Protein 4M4Z (pdb70)

Solvent-accessible surface area: 8217 Å² total; per-residue (Å²): 104,2,2,0,7,16,93,32,134,183,36,1,139,33,8,19,30,0,62,40,87,45,91,119,55,103,128,30,21,0,61,3,101,118,47,47,103,124,18,87,0,22,24,109,67,4,0,64,21,52,102,46,22,22,1,87,40,1,25,125,112,56,0,54,76,1,0,46,58,123,65,7,49,29,5,0,4,0,0,19,47,29,119,135,53,78,39,27,43,16,0,0,0,35,27,93,104,49,71,81,235,62,95,5,76,31,42,156,0,53,55,75,159,95,41,112,15,36,20,24,106,99,66,62,19,80,39,14,85,32,0,13,99,36,0,53,132,105,11,153,66,17,66,17,96,3,118,79,58,2,76,115

Structure (mmCIF, N/CA/C/O backbone):
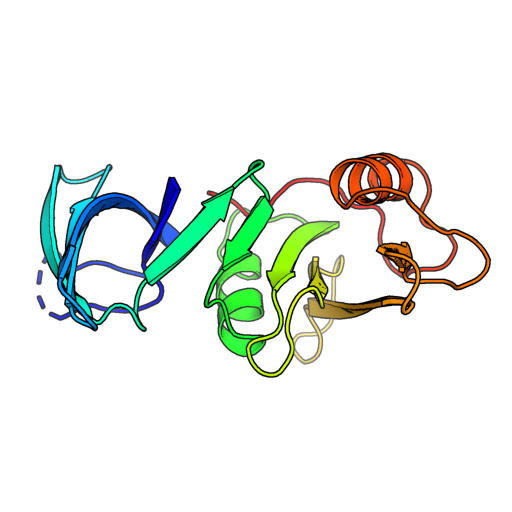data_4M4Z
#
_entry.id   4M4Z
#
_cell.length_a   38.460
_cell.length_b   42.430
_cell.length_c   46.100
_cell.angle_alpha   90.000
_cell.angle_beta   94.630
_cell.angle_gamma   90.000
#
_symmetry.space_group_name_H-M   'P 1 21 1'
#
loop_
_entity.id
_entity.type
_entity.pdbx_description
1 polymer 'Src-like-adapter 2'
2 water water
#
loop_
_atom_site.group_PDB
_atom_site.id
_atom_site.type_symbol
_atom_site.label_atom_id
_atom_site.label_alt_id
_atom_site.label_comp_id
_atom_site.label_asym_id
_atom_site.label_entity_id
_atom_site.label_seq_id
_atom_site.pdbx_PDB_ins_code
_atom_site.Cartn_x
_atom_site.Cartn_y
_atom_site.Cartn_z
_atom_site.occupancy
_atom_site.B_iso_or_equiv
_atom_site.auth_seq_id
_atom_site.auth_comp_id
_atom_site.auth_asym_id
_atom_site.auth_atom_id
_atom_site.pdbx_PDB_model_num
ATOM 1 N N . THR A 1 13 ? -8.923 0.302 -15.746 1.00 47.06 36 THR A N 1
ATOM 2 C CA . THR A 1 13 ? -9.899 -0.430 -16.546 1.00 44.30 36 THR A CA 1
ATOM 3 C C . THR A 1 13 ? -9.453 -1.880 -16.751 1.00 45.25 36 THR A C 1
ATOM 4 O O . THR A 1 13 ? -10.260 -2.747 -17.091 1.00 46.96 36 THR A O 1
ATOM 8 N N . ALA A 1 14 ? -8.166 -2.135 -16.529 1.00 44.96 37 ALA A N 1
ATOM 9 C CA . ALA A 1 14 ? -7.603 -3.468 -16.720 1.00 35.60 37 ALA A CA 1
ATOM 10 C C . ALA A 1 14 ? -6.347 -3.705 -15.879 1.00 33.19 37 ALA A C 1
ATOM 11 O O . ALA A 1 14 ? -5.681 -2.760 -15.453 1.00 38.40 37 ALA A O 1
ATOM 13 N N . VAL A 1 15 ? -6.028 -4.978 -15.651 1.00 37.32 38 VAL A N 1
ATOM 14 C CA . VAL A 1 15 ? -4.894 -5.360 -14.814 1.00 41.22 38 VAL A CA 1
ATOM 15 C C . VAL A 1 15 ? -4.130 -6.535 -15.426 1.00 38.34 38 VAL A C 1
ATOM 16 O O . VAL A 1 15 ? -4.737 -7.480 -15.929 1.00 36.54 38 VAL A O 1
ATOM 20 N N . ALA A 1 16 ? -2.802 -6.471 -15.392 1.00 34.51 39 ALA A N 1
ATOM 21 C CA . ALA A 1 16 ? -1.974 -7.593 -15.827 1.00 29.38 39 ALA A CA 1
ATOM 22 C C . ALA A 1 16 ? -2.032 -8.711 -14.789 1.00 25.36 39 ALA A C 1
ATOM 23 O O . ALA A 1 16 ? -2.094 -8.450 -13.589 1.00 29.46 39 ALA A O 1
ATOM 25 N N . LEU A 1 17 ? -2.003 -9.957 -15.250 1.00 34.31 40 LEU A N 1
ATOM 26 C CA . LEU A 1 17 ? -2.184 -11.097 -14.354 1.00 37.03 40 LEU A CA 1
ATOM 27 C C . LEU A 1 17 ? -0.901 -11.874 -14.066 1.00 37.58 40 LEU A C 1
ATOM 28 O O . LEU A 1 17 ? -0.828 -12.613 -13.085 1.00 30.53 40 LEU A O 1
ATOM 33 N N . GLY A 1 18 ? 0.109 -11.711 -14.911 1.00 40.68 41 GLY A N 1
ATOM 34 C CA . GLY A 1 18 ? 1.325 -12.485 -14.754 1.00 43.61 41 GLY A CA 1
ATOM 35 C C . GLY A 1 18 ? 2.565 -11.851 -15.340 1.00 49.66 41 GLY A C 1
ATOM 36 O O . GLY A 1 18 ? 2.519 -10.749 -15.884 1.00 63.03 41 GLY A O 1
ATOM 37 N N . SER A 1 19 ? 3.688 -12.549 -15.217 1.00 47.92 42 SER A N 1
ATOM 38 C CA . SER A 1 19 ? 4.930 -12.100 -15.833 1.00 57.25 42 SER A CA 1
ATOM 39 C C . SER A 1 19 ? 4.794 -12.132 -17.355 1.00 61.07 42 SER A C 1
ATOM 40 O O . SER A 1 19 ? 4.351 -13.132 -17.922 1.00 58.56 42 SER A O 1
ATOM 43 N N . PHE A 1 20 ? 5.153 -11.032 -18.013 1.00 68.41 43 PHE A N 1
ATOM 44 C CA . PHE A 1 20 ? 5.155 -10.989 -19.473 1.00 75.38 43 PHE A CA 1
ATOM 45 C C . PHE A 1 20 ? 6.150 -9.983 -20.046 1.00 76.84 43 PHE A C 1
ATOM 46 O O . PHE A 1 20 ? 6.136 -8.812 -19.674 1.00 69.75 43 PHE A O 1
ATOM 54 N N . PRO A 1 21 ? 6.998 -10.440 -20.980 1.00 82.83 44 PRO A N 1
ATOM 55 C CA . PRO A 1 21 ? 7.012 -11.841 -21.408 1.00 82.63 44 PRO A CA 1
ATOM 56 C C . PRO A 1 21 ? 8.091 -12.638 -20.682 1.00 79.05 44 PRO A C 1
ATOM 57 O O . PRO A 1 21 ? 8.062 -13.867 -20.734 1.00 77.76 44 PRO A O 1
ATOM 61 N N . LEU A 1 28 ? 11.655 -4.753 -16.479 1.00 49.36 51 LEU A N 1
ATOM 62 C CA . LEU A 1 28 ? 11.419 -4.523 -17.899 1.00 59.21 51 LEU A CA 1
ATOM 63 C C . LEU A 1 28 ? 10.099 -5.137 -18.369 1.00 67.59 51 LEU A C 1
ATOM 64 O O . LEU A 1 28 ? 9.640 -4.867 -19.480 1.00 79.34 51 LEU A O 1
ATOM 69 N N . SER A 1 29 ? 9.480 -5.944 -17.515 1.00 52.38 52 SER A N 1
ATOM 70 C CA . SER A 1 29 ? 8.293 -6.693 -17.905 1.00 55.99 52 SER A CA 1
ATOM 71 C C . SER A 1 29 ? 7.089 -6.428 -17.005 1.00 53.18 52 SER A C 1
ATOM 72 O O . SER A 1 29 ? 7.228 -5.931 -15.886 1.00 54.86 52 SER A O 1
ATOM 75 N N . LEU A 1 30 ? 5.906 -6.760 -17.512 1.00 48.22 53 LEU A N 1
ATOM 76 C CA . LEU A 1 30 ? 4.679 -6.650 -16.739 1.00 44.70 53 LEU A CA 1
ATOM 77 C C . LEU A 1 30 ? 4.684 -7.643 -15.590 1.00 43.70 53 LEU A C 1
ATOM 78 O O . LEU A 1 30 ? 5.400 -8.644 -15.621 1.00 48.14 53 LEU A O 1
ATOM 83 N N . ARG A 1 31 ? 3.876 -7.363 -14.578 1.00 36.98 54 ARG A N 1
ATOM 84 C CA . ARG A 1 31 ? 3.722 -8.281 -13.461 1.00 39.58 54 ARG A CA 1
ATOM 85 C C . ARG A 1 31 ? 2.302 -8.197 -12.916 1.00 29.19 54 ARG A C 1
ATOM 86 O O . ARG A 1 31 ? 1.547 -7.292 -13.269 1.00 34.34 54 ARG A O 1
ATOM 94 N N . LEU A 1 32 ? 1.948 -9.150 -12.062 1.00 23.62 55 LEU A N 1
ATOM 95 C CA . LEU A 1 32 ? 0.608 -9.231 -11.497 1.00 24.80 55 LEU A CA 1
ATOM 96 C C . LEU A 1 32 ? 0.222 -7.961 -10.749 1.00 23.44 55 LEU A C 1
ATOM 97 O O . LEU A 1 32 ? 1.002 -7.442 -9.947 1.00 28.32 55 LEU A O 1
ATOM 102 N N . GLY A 1 33 ? -0.981 -7.462 -11.016 1.00 20.93 56 GLY A N 1
ATOM 103 C CA . GLY A 1 33 ? -1.485 -6.292 -10.319 1.00 18.94 56 GLY A CA 1
ATOM 104 C C . GLY A 1 33 ? -1.221 -4.978 -11.030 1.00 30.81 56 GLY A C 1
ATOM 105 O O . GLY A 1 33 ? -1.765 -3.941 -10.652 1.00 35.46 56 GLY A O 1
ATOM 106 N N . GLU A 1 34 ? -0.390 -5.017 -12.065 1.00 31.82 57 GLU A N 1
ATOM 107 C CA . GLU A 1 34 ? -0.030 -3.807 -12.792 1.00 31.05 57 GLU A CA 1
ATOM 108 C C . GLU A 1 34 ? -1.215 -3.267 -13.588 1.00 40.76 57 GLU A C 1
ATOM 109 O O . GLU A 1 34 ? -1.728 -3.939 -14.482 1.00 33.50 57 GLU A O 1
ATOM 115 N N . PRO A 1 35 ? -1.654 -2.043 -13.256 1.00 47.28 58 PRO A N 1
ATOM 116 C CA . PRO A 1 35 ? -2.811 -1.406 -13.896 1.00 45.89 58 PRO A CA 1
ATOM 117 C C . PRO A 1 35 ? -2.556 -1.125 -15.372 1.00 39.35 58 PRO A C 1
ATOM 118 O O . PRO A 1 35 ? -1.469 -0.676 -15.741 1.00 37.42 58 PRO A O 1
ATOM 122 N N . LEU A 1 36 ? -3.557 -1.386 -16.206 1.00 46.32 59 LEU A N 1
ATOM 123 C CA . LEU A 1 36 ? -3.392 -1.259 -17.647 1.00 46.16 59 LEU A CA 1
ATOM 124 C C . LEU A 1 36 ? -4.435 -0.367 -18.300 1.00 49.48 59 LEU A C 1
ATOM 125 O O . LEU A 1 36 ? -5.522 -0.151 -17.764 1.00 50.97 59 LEU A O 1
ATOM 130 N N . THR A 1 37 ? -4.078 0.147 -19.471 1.00 45.00 60 THR A N 1
ATOM 131 C CA . THR A 1 37 ? -5.030 0.784 -20.361 1.00 55.82 60 THR A CA 1
ATOM 132 C C . THR A 1 37 ? -5.086 -0.058 -21.625 1.00 63.70 60 THR A C 1
ATOM 133 O O . THR A 1 37 ? -4.051 -0.364 -22.215 1.00 72.34 60 THR A O 1
ATOM 137 N N . ILE A 1 38 ? -6.287 -0.441 -22.038 1.00 59.49 61 ILE A N 1
ATOM 138 C CA . ILE A 1 38 ? -6.435 -1.257 -23.235 1.00 59.97 61 ILE A CA 1
ATOM 139 C C . ILE A 1 38 ? -6.460 -0.396 -24.495 1.00 59.16 61 ILE A C 1
ATOM 140 O O . ILE A 1 38 ? -7.267 0.524 -24.612 1.00 57.39 61 ILE A O 1
ATOM 145 N N . VAL A 1 39 ? -5.572 -0.703 -25.435 1.00 66.39 62 VAL A N 1
ATOM 146 C CA . VAL A 1 39 ? -5.482 0.052 -26.681 1.00 69.74 62 VAL A CA 1
ATOM 147 C C . VAL A 1 39 ? -6.232 -0.632 -27.825 1.00 70.05 62 VAL A C 1
ATOM 148 O O . VAL A 1 39 ? -6.977 0.014 -28.562 1.00 67.95 62 VAL A O 1
ATOM 152 N N . SER A 1 40 ? -6.037 -1.939 -27.971 1.00 70.22 63 SER A N 1
ATOM 153 C CA . SER A 1 40 ? -6.763 -2.698 -28.982 1.00 64.57 63 SER A CA 1
ATOM 154 C C . SER A 1 40 ? -7.078 -4.108 -28.497 1.00 63.72 63 SER A C 1
ATOM 155 O O . SER A 1 40 ? -6.286 -4.722 -27.784 1.00 65.40 63 SER A O 1
ATOM 158 N N . GLU A 1 41 ? -8.243 -4.612 -28.890 1.00 62.33 64 GLU A N 1
ATOM 159 C CA . GLU A 1 41 ? -8.621 -5.991 -28.608 1.00 62.90 64 GLU A CA 1
ATOM 160 C C . GLU A 1 41 ? -8.781 -6.766 -29.907 1.00 77.27 64 GLU A C 1
ATOM 161 O O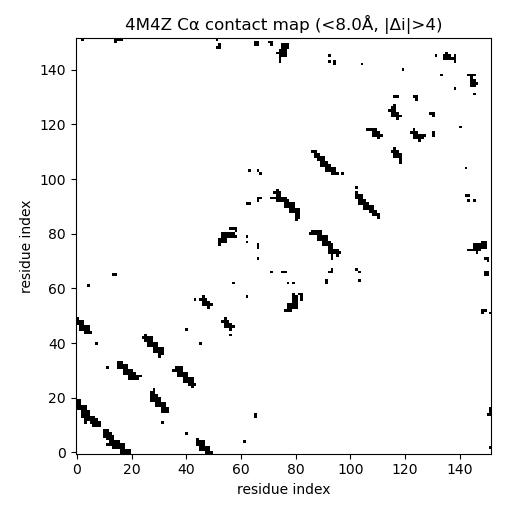 . GLU A 1 41 ? -9.899 -6.967 -30.381 1.00 80.34 64 GLU A O 1
ATOM 167 N N . ASP A 1 42 ? -7.668 -7.201 -30.486 1.00 81.38 65 ASP A N 1
ATOM 168 C CA . ASP A 1 42 ? -7.726 -7.953 -31.732 1.00 84.49 65 ASP A CA 1
ATOM 169 C C . ASP A 1 42 ? -7.700 -9.455 -31.464 1.00 78.83 65 ASP A C 1
ATOM 170 O O . ASP A 1 42 ? -6.653 -10.095 -31.555 1.00 76.33 65 ASP A O 1
ATOM 175 N N . GLY A 1 43 ? -8.861 -10.010 -31.132 1.00 66.35 66 GLY A N 1
ATOM 176 C CA . GLY A 1 43 ? -8.975 -11.431 -30.865 1.00 64.94 66 GLY A CA 1
ATOM 177 C C . GLY A 1 43 ? -8.429 -11.806 -29.503 1.00 67.62 66 GLY A C 1
ATOM 178 O O . GLY A 1 43 ? -8.709 -11.138 -28.507 1.00 72.37 66 GLY A O 1
ATOM 179 N N . ASP A 1 44 ? -7.645 -12.878 -29.457 1.00 66.17 67 ASP A N 1
ATOM 180 C CA . ASP A 1 44 ? -7.070 -13.346 -28.201 1.00 65.40 67 ASP A CA 1
ATOM 181 C C . ASP A 1 44 ? -5.706 -12.720 -27.921 1.00 56.83 67 ASP A C 1
ATOM 182 O O . ASP A 1 44 ? -4.962 -13.189 -27.061 1.00 58.69 67 ASP A O 1
ATOM 187 N N . TRP A 1 45 ? -5.385 -11.661 -28.657 1.00 55.04 68 TRP A N 1
ATOM 188 C CA . TRP A 1 45 ? -4.205 -10.854 -28.376 1.00 52.13 68 TRP A CA 1
ATOM 189 C C . TRP A 1 45 ? -4.618 -9.394 -28.247 1.00 48.15 68 TRP A C 1
ATOM 190 O O . TRP A 1 45 ? -5.217 -8.826 -29.160 1.00 58.28 68 TRP A O 1
ATOM 201 N N . TRP A 1 46 ? -4.304 -8.795 -27.105 1.00 43.23 69 TRP A N 1
ATOM 202 C CA . TRP A 1 46 ? -4.659 -7.407 -26.849 1.00 37.60 69 TRP A CA 1
ATOM 203 C C . TRP A 1 46 ? -3.423 -6.526 -26.878 1.00 45.80 69 TRP A C 1
ATOM 204 O O . TRP A 1 46 ? -2.309 -6.994 -26.650 1.00 49.32 69 TRP A O 1
ATOM 215 N N . THR A 1 47 ? -3.629 -5.244 -27.157 1.00 45.50 70 THR A N 1
ATOM 216 C CA . THR A 1 47 ? -2.558 -4.263 -27.083 1.00 48.55 70 THR A CA 1
ATOM 217 C C . THR A 1 47 ? -2.822 -3.338 -25.904 1.00 52.75 70 THR A C 1
ATOM 218 O O . THR A 1 47 ? -3.860 -2.683 -25.841 1.00 55.64 70 THR A O 1
ATOM 222 N N . VAL A 1 48 ? -1.886 -3.294 -24.963 1.00 51.22 71 VAL A N 1
ATOM 223 C CA . VAL A 1 48 ? -2.097 -2.546 -23.730 1.00 54.59 71 VAL A CA 1
ATOM 224 C C . VAL A 1 48 ? -0.951 -1.599 -23.400 1.00 55.91 71 VAL A C 1
ATOM 225 O O . VAL A 1 48 ? 0.163 -1.744 -23.903 1.00 55.36 71 VAL A O 1
ATOM 229 N N . LEU A 1 49 ? -1.243 -0.626 -22.545 1.00 50.54 72 LEU A N 1
ATOM 230 C CA . LEU A 1 49 ? -0.226 0.272 -22.025 1.00 50.50 72 LEU A CA 1
ATOM 231 C C . LEU A 1 49 ? -0.193 0.187 -20.509 1.00 50.28 72 LEU A C 1
ATOM 232 O O . LEU A 1 49 ? -1.235 0.205 -19.854 1.00 50.01 72 LEU A O 1
ATOM 237 N N . SER A 1 50 ? 1.010 0.079 -19.957 1.00 51.12 73 SER A N 1
ATOM 238 C CA . SER A 1 50 ? 1.190 0.120 -18.515 1.00 52.74 73 SER A CA 1
ATOM 239 C C . SER A 1 50 ? 1.059 1.558 -18.035 1.00 67.94 73 SER A C 1
ATOM 240 O O . SER A 1 50 ? 1.583 2.479 -18.660 1.00 69.77 73 SER A O 1
ATOM 243 N N . GLU A 1 51 ? 0.361 1.750 -16.923 1.00 64.35 74 GLU A N 1
ATOM 244 C CA . GLU A 1 51 ? 0.120 3.092 -16.416 1.00 59.09 74 GLU A CA 1
ATOM 245 C C . GLU A 1 51 ? 1.166 3.509 -15.390 1.00 58.17 74 GLU A C 1
ATOM 246 O O . GLU A 1 51 ? 1.010 4.522 -14.711 1.00 68.59 74 GLU A O 1
ATOM 252 N N . VAL A 1 52 ? 2.234 2.726 -15.284 1.00 58.76 75 VAL A N 1
ATOM 253 C CA . VAL A 1 52 ? 3.351 3.088 -14.420 1.00 65.86 75 VAL A CA 1
ATOM 254 C C . VAL A 1 52 ? 4.620 3.331 -15.238 1.00 70.22 75 VAL A C 1
ATOM 255 O O . VAL A 1 52 ? 5.434 4.191 -14.897 1.00 76.16 75 VAL A O 1
ATOM 259 N N . SER A 1 53 ? 4.774 2.590 -16.331 1.00 67.05 76 SER A N 1
ATOM 260 C CA . SER A 1 53 ? 5.976 2.688 -17.149 1.00 68.34 76 SER A CA 1
ATOM 261 C C . SER A 1 53 ? 5.682 3.330 -18.496 1.00 74.27 76 SER A C 1
ATOM 262 O O . SER A 1 53 ? 6.581 3.852 -19.153 1.00 83.09 76 SER A O 1
ATOM 265 N N . GLY A 1 54 ? 4.421 3.281 -18.909 1.00 73.11 77 GLY A N 1
ATOM 266 C CA . GLY A 1 54 ? 4.025 3.829 -20.191 1.00 74.09 77 GLY A CA 1
ATOM 267 C C . GLY A 1 54 ? 4.365 2.915 -21.352 1.00 75.81 77 GLY A C 1
ATOM 268 O O . GLY A 1 54 ? 3.898 3.129 -22.471 1.00 72.94 77 GLY A O 1
ATOM 269 N N . ARG A 1 55 ? 5.178 1.895 -21.086 1.00 73.03 78 ARG A N 1
ATOM 270 C CA . ARG A 1 55 ? 5.585 0.949 -22.120 1.00 68.89 78 ARG A CA 1
ATOM 271 C C . ARG A 1 55 ? 4.390 0.244 -22.748 1.00 64.68 78 ARG A C 1
ATOM 272 O O . ARG A 1 55 ? 3.362 0.037 -22.104 1.00 62.50 78 ARG A O 1
ATOM 280 N N . GLU A 1 56 ? 4.540 -0.118 -24.016 1.00 66.18 79 GLU A N 1
ATOM 281 C CA . GLU A 1 56 ? 3.473 -0.751 -24.775 1.00 66.69 79 GLU A CA 1
ATOM 282 C C . GLU A 1 56 ? 3.682 -2.261 -24.819 1.00 59.84 79 GLU A C 1
ATOM 283 O O . GLU A 1 56 ? 4.805 -2.735 -24.998 1.00 57.95 79 GLU A O 1
ATOM 289 N N . TYR A 1 57 ? 2.601 -3.015 -24.646 1.00 48.24 80 TYR A N 1
ATOM 290 C CA . TYR A 1 57 ? 2.686 -4.470 -24.636 1.00 44.68 80 TYR A CA 1
ATOM 291 C C . TYR A 1 57 ? 1.658 -5.129 -25.549 1.00 52.31 80 TYR A C 1
ATOM 292 O O . TYR A 1 57 ? 0.495 -4.725 -25.592 1.00 51.14 80 TYR A O 1
ATOM 301 N N . ASN A 1 58 ? 2.101 -6.149 -26.278 1.00 46.89 81 ASN A N 1
ATOM 302 C CA . ASN A 1 58 ? 1.197 -6.995 -27.043 1.00 48.06 81 ASN A CA 1
ATOM 303 C C . ASN A 1 58 ? 1.066 -8.333 -26.332 1.00 52.80 81 ASN A C 1
ATOM 304 O O . ASN A 1 58 ? 1.966 -9.168 -26.383 1.00 59.70 81 ASN A O 1
ATOM 309 N N . ILE A 1 59 ? -0.070 -8.526 -25.676 1.00 41.51 82 ILE A N 1
ATOM 310 C CA . ILE A 1 59 ? -0.215 -9.569 -24.675 1.00 35.96 82 ILE A CA 1
ATOM 311 C C . ILE A 1 59 ? -1.432 -10.442 -24.984 1.00 42.43 82 ILE A C 1
ATOM 312 O O . ILE A 1 59 ? -2.407 -9.962 -25.565 1.00 50.26 82 ILE A O 1
ATOM 317 N N . PRO A 1 60 ? -1.370 -11.739 -24.636 1.00 40.23 83 PRO A N 1
ATOM 318 C CA . PRO A 1 60 ? -2.572 -12.566 -24.771 1.00 40.52 83 PRO A CA 1
ATOM 319 C C . PRO A 1 60 ? -3.667 -12.044 -23.855 1.00 46.04 83 PRO A C 1
ATOM 320 O O . PRO A 1 60 ? -3.366 -11.583 -22.753 1.00 40.57 83 PRO A O 1
ATOM 324 N N . SER A 1 61 ? -4.915 -12.111 -24.309 1.00 47.30 84 SER A N 1
ATOM 325 C CA . SER A 1 61 ? -6.046 -11.618 -23.531 1.00 47.65 84 SER A CA 1
ATOM 326 C C . SER A 1 61 ? -6.168 -12.368 -22.211 1.00 44.37 84 SER A C 1
ATOM 327 O O . SER A 1 61 ? -6.635 -11.819 -21.214 1.00 47.08 84 SER A O 1
ATOM 330 N N . VAL A 1 62 ? -5.735 -13.624 -22.211 1.00 35.77 85 VAL A N 1
ATOM 331 C CA . VAL A 1 62 ? -5.815 -14.461 -21.021 1.00 40.84 85 VAL A CA 1
ATOM 332 C C . VAL A 1 62 ? -4.882 -13.989 -19.906 1.00 41.17 85 VAL A C 1
ATOM 333 O O . VAL A 1 62 ? -5.011 -14.419 -18.762 1.00 42.94 85 VAL A O 1
ATOM 337 N N . HIS A 1 63 ? -3.948 -13.101 -20.235 1.00 29.23 86 HIS A N 1
ATOM 338 C CA . HIS A 1 63 ? -3.034 -12.565 -19.230 1.00 30.02 86 HIS A CA 1
ATOM 339 C C . HIS A 1 63 ? -3.494 -11.215 -18.677 1.00 38.82 86 HIS A C 1
ATOM 340 O O . HIS A 1 63 ? -2.769 -10.569 -17.922 1.00 37.96 86 HIS A O 1
ATOM 347 N N . VAL A 1 64 ? -4.699 -10.797 -19.053 1.00 36.61 87 VAL A N 1
ATOM 348 C CA . VAL A 1 64 ? -5.238 -9.506 -18.630 1.00 31.78 87 VAL A CA 1
ATOM 349 C C . VAL A 1 64 ? -6.645 -9.656 -18.051 1.00 40.07 87 VAL A C 1
ATOM 350 O O . VAL A 1 64 ? -7.452 -10.436 -18.558 1.00 38.57 87 VAL A O 1
ATOM 354 N N . ALA A 1 65 ? -6.932 -8.915 -16.985 1.00 29.41 88 ALA A N 1
ATOM 355 C CA . ALA A 1 65 ? -8.273 -8.893 -16.412 1.00 35.30 88 ALA A CA 1
ATOM 356 C C . ALA A 1 65 ? -8.883 -7.497 -16.491 1.00 30.86 88 ALA A C 1
ATOM 357 O O . ALA A 1 65 ? -8.255 -6.516 -16.097 1.00 38.30 88 ALA A O 1
ATOM 359 N N . LYS A 1 66 ? -10.104 -7.415 -17.010 1.00 33.43 89 LYS A N 1
ATOM 360 C CA . LYS A 1 66 ? -10.830 -6.149 -17.067 1.00 33.54 89 LYS A CA 1
ATOM 361 C C . LYS A 1 66 ? -11.449 -5.817 -15.714 1.00 43.01 89 LYS A C 1
ATOM 362 O O . LYS A 1 66 ? -11.939 -6.701 -15.015 1.00 45.75 89 LYS A O 1
ATOM 368 N N . VAL A 1 67 ? -11.423 -4.539 -15.349 1.00 40.28 90 VAL A N 1
ATOM 369 C CA . VAL A 1 67 ? -11.953 -4.104 -14.062 1.00 37.96 90 VAL A CA 1
ATOM 370 C C . VAL A 1 67 ? -12.974 -2.983 -14.221 1.00 44.28 90 VAL A C 1
ATOM 371 O O . VAL A 1 67 ? -12.756 -2.037 -14.977 1.00 40.73 90 VAL A O 1
ATOM 375 N N . SER A 1 68 ? -14.087 -3.095 -13.500 1.00 34.70 91 SER A N 1
ATOM 376 C CA . SER A 1 68 ? -15.087 -2.034 -13.451 1.00 41.30 91 SER A CA 1
ATOM 377 C C . SER A 1 68 ? -15.571 -1.849 -12.016 1.00 34.22 91 SER A C 1
ATOM 378 O O . SER A 1 68 ? -15.402 -2.737 -11.186 1.00 33.96 91 SER A O 1
ATOM 381 N N . HIS A 1 69 ? -16.147 -0.683 -11.728 1.00 37.47 92 HIS A N 1
ATOM 382 C CA . HIS A 1 69 ? -16.656 -0.353 -10.391 1.00 41.56 92 HIS A CA 1
ATOM 383 C C . HIS A 1 69 ? -15.590 -0.390 -9.294 1.00 45.56 92 HIS A C 1
ATOM 384 O O . HIS A 1 69 ? -15.912 -0.338 -8.108 1.00 46.57 92 HIS A O 1
ATOM 391 N N . GLY A 1 70 ? -14.325 -0.481 -9.694 1.00 41.50 93 GLY A N 1
ATOM 392 C CA . GLY A 1 70 ? -13.225 -0.521 -8.748 1.00 36.71 93 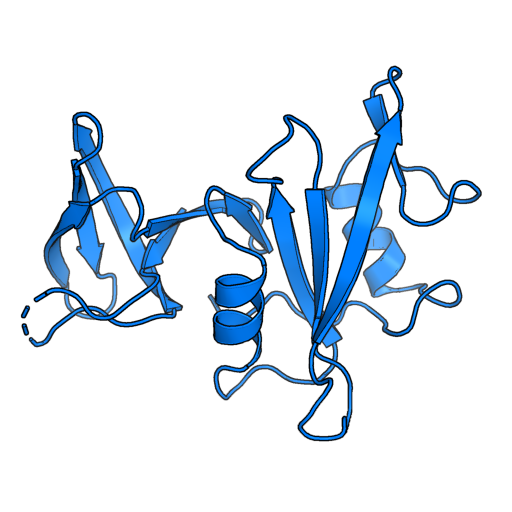GLY A CA 1
ATOM 393 C C . GLY A 1 70 ? -12.968 -1.887 -8.132 1.00 34.96 93 GLY A C 1
ATOM 394 O O . GLY A 1 70 ? -11.929 -2.100 -7.506 1.00 33.74 93 GLY A O 1
ATOM 395 N N . TRP A 1 71 ? -13.899 -2.820 -8.307 1.00 31.43 94 TRP A N 1
ATOM 396 C CA . TRP A 1 71 ? -13.763 -4.129 -7.668 1.00 28.83 94 TRP A CA 1
ATOM 397 C C . TRP A 1 71 ? -14.352 -5.292 -8.464 1.00 32.66 94 TRP A C 1
ATOM 398 O O . TRP A 1 71 ? -14.292 -6.439 -8.020 1.00 29.48 94 TRP A O 1
ATOM 409 N N . LEU A 1 72 ? -14.912 -5.001 -9.635 1.00 37.32 95 LEU A N 1
ATOM 410 C CA . LEU A 1 72 ? -15.519 -6.036 -10.472 1.00 37.17 95 LEU A CA 1
ATOM 411 C C . LEU A 1 72 ? -14.575 -6.480 -11.589 1.00 34.82 95 LEU A C 1
ATOM 412 O O . LEU A 1 72 ? -14.238 -5.696 -12.473 1.00 39.68 95 LEU A O 1
ATOM 417 N N . TYR A 1 73 ? -14.161 -7.744 -11.543 1.00 30.29 96 TYR A N 1
ATOM 418 C CA . TYR A 1 73 ? -13.148 -8.265 -12.460 1.00 27.58 96 TYR A CA 1
ATOM 419 C C . TYR A 1 73 ? -13.709 -9.255 -13.477 1.00 32.58 96 TYR A C 1
ATOM 420 O O . TYR A 1 73 ? -14.551 -10.092 -13.145 1.00 30.90 96 TYR A O 1
ATOM 429 N N . GLU A 1 74 ? -13.224 -9.159 -14.712 1.00 28.90 97 GLU A N 1
ATOM 430 C CA . GLU A 1 74 ? -13.539 -10.133 -15.753 1.00 36.31 97 GLU A CA 1
ATOM 431 C C . GLU A 1 74 ? -12.289 -10.921 -16.135 1.00 41.01 97 GLU A C 1
ATOM 432 O O . GLU A 1 74 ? -11.199 -10.359 -16.218 1.00 43.30 97 GLU A O 1
ATOM 438 N N . GLY A 1 75 ? -12.452 -12.219 -16.375 1.00 34.39 98 GLY A N 1
ATOM 439 C CA . GLY A 1 75 ? -11.348 -13.061 -16.800 1.00 33.37 98 GLY A CA 1
ATOM 440 C C . GLY A 1 75 ? -10.334 -13.292 -15.698 1.00 39.89 98 GLY A C 1
ATOM 441 O O . GLY A 1 75 ? -9.149 -13.495 -15.960 1.00 39.17 98 GLY A O 1
ATOM 442 N N . LEU A 1 76 ? -10.804 -13.257 -14.458 1.00 30.19 99 LEU A N 1
ATOM 443 C CA . LEU A 1 76 ? -9.939 -13.446 -13.303 1.00 28.90 99 LEU A CA 1
ATOM 444 C C . LEU A 1 76 ? -10.281 -14.750 -12.595 1.00 32.99 99 LEU A C 1
ATOM 445 O O . LEU A 1 76 ? -11.363 -14.891 -12.024 1.00 29.28 99 LEU A O 1
ATOM 450 N N . SER A 1 77 ? -9.357 -15.703 -12.628 1.00 28.92 100 SER A N 1
ATOM 451 C CA . SER A 1 77 ? -9.598 -17.007 -12.022 1.00 26.81 100 SER A CA 1
ATOM 452 C C . SER A 1 77 ? -9.630 -16.922 -10.504 1.00 25.04 100 SER A C 1
ATOM 453 O O . SER A 1 77 ? -9.235 -15.913 -9.916 1.00 24.88 100 SER A O 1
ATOM 456 N N . ARG A 1 78 ? -10.109 -17.991 -9.879 1.00 27.91 101 ARG A N 1
ATOM 457 C CA . ARG A 1 78 ? -10.117 -18.116 -8.428 1.00 23.78 101 ARG A CA 1
ATOM 458 C C . ARG A 1 78 ? -8.694 -18.000 -7.889 1.00 27.87 101 ARG A C 1
ATOM 459 O O . ARG A 1 78 ? -8.440 -17.323 -6.890 1.00 26.08 101 ARG A O 1
ATOM 467 N N . GLU A 1 79 ? -7.768 -18.659 -8.575 1.00 22.36 102 GLU A N 1
ATOM 468 C CA . GLU A 1 79 ? -6.371 -18.695 -8.168 1.00 22.11 102 GLU A CA 1
ATOM 469 C C . GLU A 1 79 ? -5.692 -17.332 -8.314 1.00 24.79 102 GLU A C 1
ATOM 470 O O . GLU A 1 79 ? -4.940 -16.910 -7.437 1.00 29.65 102 GLU A O 1
ATOM 476 N N . LYS A 1 80 ? -5.957 -16.649 -9.424 1.00 24.80 103 LYS A N 1
ATOM 477 C CA . LYS A 1 80 ? -5.359 -15.338 -9.666 1.00 28.53 103 LYS A CA 1
ATOM 478 C C . LYS A 1 80 ? -5.946 -14.284 -8.735 1.00 30.32 103 LYS A C 1
ATOM 479 O O . LYS A 1 80 ? -5.286 -13.296 -8.401 1.00 24.06 103 LYS A O 1
ATOM 485 N N . ALA A 1 81 ? -7.191 -14.501 -8.321 1.00 24.33 104 ALA A N 1
ATOM 486 C CA . ALA A 1 81 ? -7.846 -13.613 -7.372 1.00 16.55 104 ALA A CA 1
ATOM 487 C C . ALA A 1 81 ? -7.137 -13.695 -6.023 1.00 19.85 104 ALA A C 1
ATOM 488 O O . ALA A 1 81 ? -6.904 -12.680 -5.371 1.00 24.11 104 ALA A O 1
ATOM 490 N N . GLU A 1 82 ? -6.789 -14.911 -5.613 1.00 25.04 105 GLU A N 1
ATOM 491 C CA . GLU A 1 82 ? -6.037 -15.102 -4.382 1.00 16.30 105 GLU A CA 1
ATOM 492 C C . GLU A 1 82 ? -4.681 -14.419 -4.495 1.00 23.89 105 GLU A C 1
ATOM 493 O O . GLU A 1 82 ? -4.252 -13.729 -3.574 1.00 25.16 105 GLU A O 1
ATOM 499 N N . GLU A 1 83 ? -4.020 -14.600 -5.636 1.00 22.39 106 GLU A N 1
ATOM 500 C CA . GLU A 1 83 ? -2.730 -13.959 -5.881 1.00 30.34 106 GLU A CA 1
ATOM 501 C C . GLU A 1 83 ? -2.801 -12.434 -5.776 1.00 21.67 106 GLU A C 1
ATOM 502 O O . GLU A 1 83 ? -1.923 -11.810 -5.179 1.00 27.85 106 GLU A O 1
ATOM 508 N N . LEU A 1 84 ? -3.845 -11.845 -6.357 1.00 22.09 107 LEU A N 1
ATOM 509 C CA . LEU A 1 84 ? -4.045 -10.398 -6.318 1.00 23.57 107 LEU A CA 1
ATOM 510 C C . LEU A 1 84 ? -4.259 -9.914 -4.893 1.00 28.74 107 LEU A C 1
ATOM 511 O O . LEU A 1 84 ? -3.608 -8.975 -4.434 1.00 22.48 107 LEU A O 1
ATOM 516 N N . LEU A 1 85 ? -5.192 -10.563 -4.204 1.00 19.86 108 LEU A N 1
ATOM 517 C CA . LEU A 1 85 ? -5.558 -10.188 -2.845 1.00 22.84 108 LEU A CA 1
ATOM 518 C C . LEU A 1 85 ? -4.402 -10.376 -1.867 1.00 21.69 108 LEU A C 1
ATOM 519 O O . LEU A 1 85 ? -4.333 -9.700 -0.841 1.00 25.46 108 LEU A O 1
ATOM 524 N N . LEU A 1 86 ? -3.491 -11.289 -2.191 1.00 22.22 109 LEU A N 1
ATOM 525 C CA . LEU A 1 86 ? -2.390 -11.604 -1.288 1.00 20.22 109 LEU A CA 1
ATOM 526 C C . LEU A 1 86 ? -1.155 -10.742 -1.531 1.00 21.91 109 LEU A C 1
ATOM 527 O O . LEU A 1 86 ? -0.150 -10.876 -0.834 1.00 29.27 109 LEU A O 1
ATOM 532 N N . LEU A 1 87 ? -1.230 -9.857 -2.516 1.00 22.11 110 LEU A N 1
ATOM 533 C CA . LEU A 1 87 ? -0.167 -8.884 -2.715 1.00 28.75 110 LEU A CA 1
ATOM 534 C C . LEU A 1 87 ? -0.091 -7.978 -1.490 1.00 28.70 110 LEU A C 1
ATOM 535 O O . LEU A 1 87 ? -1.113 -7.699 -0.863 1.00 27.25 110 LEU A O 1
ATOM 540 N N . PRO A 1 88 ? 1.124 -7.532 -1.133 1.00 33.89 111 PRO A N 1
ATOM 541 C CA . PRO A 1 88 ? 1.317 -6.670 0.037 1.00 27.55 111 PRO A CA 1
ATOM 542 C C . PRO A 1 88 ? 0.500 -5.385 -0.076 1.00 34.11 111 PRO A C 1
ATOM 543 O O . PRO A 1 88 ? 0.320 -4.867 -1.173 1.00 33.92 111 PRO A O 1
ATOM 547 N N . GLY A 1 89 ? 0.002 -4.886 1.049 1.00 33.56 112 GLY A N 1
ATOM 548 C CA . GLY A 1 89 ? -0.773 -3.661 1.043 1.00 37.86 112 GLY A CA 1
ATOM 549 C C . GLY A 1 89 ? -2.266 -3.904 1.127 1.00 37.41 112 GLY A C 1
ATOM 550 O O . GLY A 1 89 ? -3.041 -2.972 1.330 1.00 43.55 112 GLY A O 1
ATOM 551 N N . ASN A 1 90 ? -2.677 -5.157 0.961 1.00 34.26 113 ASN A N 1
ATOM 552 C CA . ASN A 1 90 ? -4.080 -5.516 1.132 1.00 34.20 113 ASN A CA 1
ATOM 553 C C . ASN A 1 90 ? -4.351 -5.964 2.557 1.00 31.12 113 ASN A C 1
ATOM 554 O O . ASN A 1 90 ? -3.906 -7.032 2.963 1.00 29.64 113 ASN A O 1
ATOM 559 N N . PRO A 1 91 ? -5.085 -5.148 3.324 1.00 30.99 114 PRO A N 1
ATOM 560 C CA . PRO A 1 91 ? -5.427 -5.532 4.696 1.00 32.65 114 PRO A CA 1
ATOM 561 C C . PRO A 1 91 ? -6.483 -6.629 4.724 1.00 34.70 114 PRO A C 1
ATOM 562 O O . PRO A 1 91 ? -7.013 -7.004 3.677 1.00 30.84 114 PRO A O 1
ATOM 566 N N . GLY A 1 92 ? -6.778 -7.142 5.913 1.00 32.43 115 GLY A N 1
ATOM 567 C CA . GLY A 1 92 ? -7.884 -8.062 6.080 1.00 27.02 115 GLY A CA 1
ATOM 568 C C . GLY A 1 92 ? -9.174 -7.352 5.719 1.00 27.71 115 GLY A C 1
ATOM 569 O O . GLY A 1 92 ? -9.404 -6.217 6.133 1.00 34.78 115 GLY A O 1
ATOM 570 N N . GLY A 1 93 ? -10.012 -8.011 4.930 1.00 28.32 116 GLY A N 1
ATOM 571 C CA . GLY A 1 93 ? -11.247 -7.402 4.480 1.00 20.18 116 GLY A CA 1
ATOM 572 C C . GLY A 1 93 ? -11.146 -6.901 3.055 1.00 23.68 116 GLY A C 1
ATOM 573 O O . GLY A 1 93 ? -12.158 -6.568 2.439 1.00 21.92 116 GLY A O 1
ATOM 574 N N . ALA A 1 94 ? -9.923 -6.836 2.532 1.00 26.50 117 ALA A N 1
ATOM 575 C CA . ALA A 1 94 ? -9.721 -6.517 1.124 1.00 24.56 117 ALA A CA 1
ATOM 576 C C . ALA A 1 94 ? -10.500 -7.523 0.291 1.00 23.27 117 ALA A C 1
ATOM 577 O O . ALA A 1 94 ? -10.477 -8.719 0.577 1.00 18.07 117 ALA A O 1
ATOM 579 N N . PHE A 1 95 ? -11.195 -7.039 -0.731 1.00 18.87 118 PHE A N 1
ATOM 580 C CA . PHE A 1 95 ? -12.112 -7.889 -1.473 1.00 24.27 118 PHE A CA 1
ATOM 581 C C . PHE A 1 95 ? -12.156 -7.567 -2.958 1.00 25.07 118 PHE A C 1
ATOM 582 O O . PHE A 1 95 ? -11.721 -6.502 -3.396 1.00 29.89 118 PHE A O 1
ATOM 590 N N . LEU A 1 96 ? -12.705 -8.503 -3.722 1.00 21.43 119 LEU A N 1
ATOM 591 C CA . LEU A 1 96 ? -13.089 -8.245 -5.100 1.00 23.16 119 LEU A CA 1
ATOM 592 C C . LEU A 1 96 ? -14.273 -9.124 -5.456 1.00 22.73 119 LEU A C 1
ATOM 593 O O . LEU A 1 96 ? -14.588 -10.077 -4.744 1.00 24.14 119 LEU A O 1
ATOM 598 N N . ILE A 1 97 ? -14.924 -8.798 -6.564 1.00 18.93 120 ILE A N 1
ATOM 599 C CA . ILE A 1 97 ? -15.933 -9.670 -7.137 1.00 26.89 120 ILE A CA 1
ATOM 600 C C . ILE A 1 97 ? -15.499 -10.047 -8.546 1.00 26.28 120 ILE A C 1
ATOM 601 O O . ILE A 1 97 ? -15.074 -9.194 -9.321 1.00 25.76 120 ILE A O 1
ATOM 606 N N . ARG A 1 98 ? -15.588 -11.334 -8.861 1.00 21.25 121 ARG A N 1
ATOM 607 C CA . ARG A 1 98 ? -15.116 -11.846 -10.139 1.00 20.40 121 ARG A CA 1
ATOM 608 C C . ARG A 1 98 ? -16.192 -12.669 -10.826 1.00 31.21 121 ARG A C 1
ATOM 609 O O . ARG A 1 98 ? -16.847 -13.500 -10.196 1.00 26.30 121 ARG A O 1
ATOM 617 N N . GLU A 1 99 ? -16.381 -12.434 -12.119 1.00 32.51 122 GLU A N 1
ATOM 618 C CA . GLU A 1 99 ? -17.344 -13.215 -12.873 1.00 35.31 122 GLU A CA 1
ATOM 619 C C . GLU A 1 99 ? -16.823 -14.637 -13.020 1.00 42.05 122 GLU A C 1
ATOM 620 O O . GLU A 1 99 ? -15.617 -14.857 -13.149 1.00 34.13 122 GLU A O 1
ATOM 626 N N . SER A 1 100 ? -17.734 -15.602 -12.977 1.00 38.23 123 SER A N 1
ATOM 627 C CA . SER A 1 100 ? -17.365 -16.995 -13.168 1.00 45.54 123 SER A CA 1
ATOM 628 C C . SER A 1 100 ? -16.841 -17.202 -14.582 1.00 52.89 123 SER A C 1
ATOM 629 O O . SER A 1 100 ? -17.368 -16.633 -15.538 1.00 52.03 123 SER A O 1
ATOM 632 N N . GLN A 1 101 ? -15.796 -18.010 -14.709 1.00 50.70 124 GLN A N 1
ATOM 633 C CA . GLN A 1 101 ? -15.250 -18.336 -16.018 1.00 53.36 124 GLN A CA 1
ATOM 634 C C . GLN A 1 101 ? -16.032 -19.476 -16.662 1.00 58.21 124 GLN A C 1
ATOM 635 O O . GLN A 1 101 ? -15.847 -19.781 -17.840 1.00 67.46 124 GLN A O 1
ATOM 641 N N . THR A 1 102 ? -16.915 -20.096 -15.886 1.00 61.99 125 THR A N 1
ATOM 642 C CA . THR A 1 102 ? -17.734 -21.194 -16.389 1.00 69.51 125 THR A CA 1
ATOM 643 C C . THR A 1 102 ? -19.152 -20.730 -16.714 1.00 78.81 125 THR A C 1
ATOM 644 O O . THR A 1 102 ? -19.733 -21.141 -17.719 1.00 84.83 125 THR A O 1
ATOM 648 N N . ARG A 1 103 ? -19.703 -19.869 -15.863 1.00 80.47 126 ARG A N 1
ATOM 649 C CA . ARG A 1 103 ? -21.080 -19.412 -16.018 1.00 77.00 126 ARG A CA 1
ATOM 650 C C . ARG A 1 103 ? -21.174 -17.990 -16.572 1.00 78.23 126 ARG A C 1
ATOM 651 O O . ARG A 1 103 ? -20.162 -17.365 -16.887 1.00 80.06 126 ARG A O 1
ATOM 653 N N . ARG A 1 104 ? -22.400 -17.487 -16.684 1.00 76.65 127 ARG A N 1
ATOM 654 C CA . ARG A 1 104 ? -22.645 -16.170 -17.265 1.00 73.30 127 ARG A CA 1
ATOM 655 C C . ARG A 1 104 ? -22.693 -15.085 -16.195 1.00 63.22 127 ARG A C 1
ATOM 656 O O . ARG A 1 104 ? -21.671 -14.747 -15.598 1.00 60.33 127 ARG A O 1
ATOM 658 N N . GLY A 1 105 ? -23.885 -14.549 -15.946 1.00 64.36 128 GLY A N 1
ATOM 659 C CA . GLY A 1 105 ? -24.074 -13.528 -14.927 1.00 50.32 128 GLY A CA 1
ATOM 660 C C . GLY A 1 105 ? -23.941 -14.081 -13.521 1.00 36.13 128 GLY A C 1
ATOM 661 O O . GLY A 1 105 ? -24.723 -13.752 -12.628 1.00 35.00 128 GLY A O 1
ATOM 662 N N . SER A 1 106 ? -22.941 -14.934 -13.335 1.00 41.76 129 SER A N 1
ATOM 663 C CA . SER A 1 106 ? -22.667 -15.564 -12.056 1.00 45.64 129 SER A CA 1
ATOM 664 C C . SER A 1 106 ? -21.319 -15.078 -11.551 1.00 38.66 129 SER A C 1
ATOM 665 O O . SER A 1 106 ? -20.359 -14.980 -12.317 1.00 32.69 129 SER A O 1
ATOM 668 N N . TYR A 1 107 ? -21.246 -14.772 -10.261 1.00 30.92 130 TYR A N 1
ATOM 669 C CA . TYR A 1 107 ? -20.045 -14.170 -9.699 1.00 28.88 130 TYR A CA 1
ATOM 670 C C . TYR A 1 107 ? -19.605 -14.848 -8.408 1.00 28.40 130 TYR A C 1
ATOM 671 O O . TYR A 1 107 ? -20.339 -15.648 -7.823 1.00 31.38 130 TYR A O 1
ATOM 680 N N . SER A 1 108 ? -18.396 -14.516 -7.974 1.00 28.37 131 SER A N 1
ATOM 681 C CA . SER A 1 108 ? -17.893 -14.944 -6.678 1.00 26.95 131 SER A CA 1
ATOM 682 C C . SER A 1 108 ? -17.315 -13.755 -5.930 1.00 26.67 131 SER A C 1
ATOM 683 O O . SER A 1 108 ? -16.700 -12.871 -6.528 1.00 29.70 131 SER A O 1
ATOM 686 N N . LEU A 1 109 ? -17.530 -13.730 -4.621 1.00 18.86 132 LEU A N 1
ATOM 687 C CA . LEU A 1 109 ? -16.901 -12.736 -3.766 1.00 19.72 132 LEU A CA 1
ATOM 688 C C . LEU A 1 109 ? -15.659 -13.343 -3.129 1.00 24.04 132 LEU A C 1
ATOM 689 O O . LEU A 1 109 ? -15.726 -14.407 -2.516 1.00 21.28 132 LEU A O 1
ATOM 694 N N . SER A 1 110 ? -14.526 -12.669 -3.283 1.00 19.40 133 SER A N 1
ATOM 695 C CA . SER A 1 110 ? -13.283 -13.125 -2.681 1.00 17.21 133 SER A CA 1
ATOM 696 C C . SER A 1 110 ? -12.791 -12.069 -1.708 1.00 19.60 133 SER A C 1
ATOM 697 O O . SER A 1 110 ? -12.600 -10.913 -2.082 1.00 18.43 133 SER A O 1
ATOM 700 N N . VAL A 1 111 ? -12.593 -12.466 -0.458 1.00 18.80 134 VAL A N 1
ATOM 701 C CA . VAL A 1 111 ? -12.222 -11.519 0.585 1.00 20.36 134 VAL A CA 1
ATOM 702 C C . VAL A 1 111 ? -11.029 -12.040 1.391 1.00 24.45 134 VAL A C 1
ATOM 703 O O . VAL A 1 111 ? -10.969 -13.220 1.730 1.00 24.55 134 VAL A O 1
ATOM 707 N N . ARG A 1 112 ? -10.065 -11.167 1.671 1.00 24.05 135 ARG A N 1
ATOM 708 C CA . ARG A 1 112 ? -8.907 -11.573 2.457 1.00 25.43 135 ARG A CA 1
ATOM 709 C C . ARG A 1 112 ? -9.284 -11.738 3.920 1.00 25.43 135 ARG A C 1
ATOM 710 O O . ARG A 1 112 ? -9.933 -10.873 4.507 1.00 29.70 135 ARG A O 1
ATOM 718 N N . LEU A 1 113 ? -8.869 -12.857 4.501 1.00 25.91 136 LEU A N 1
ATOM 719 C CA . LEU A 1 113 ? -9.158 -13.154 5.895 1.00 30.72 136 LEU A CA 1
ATOM 720 C C . LEU A 1 113 ? -8.197 -12.427 6.829 1.00 33.64 136 LEU A C 1
ATOM 721 O O . LEU A 1 113 ? -7.043 -12.177 6.482 1.00 34.84 136 LEU A O 1
ATOM 726 N N . SER A 1 114 ? -8.683 -12.089 8.017 1.00 29.76 137 SER A N 1
ATOM 727 C CA . SER A 1 114 ? -7.888 -11.345 8.984 1.00 42.22 137 SER A CA 1
ATOM 728 C C . SER A 1 114 ? -7.082 -12.288 9.864 1.00 44.77 137 SER A C 1
ATOM 729 O O . SER A 1 114 ? -7.643 -13.185 10.496 1.00 50.19 137 SER A O 1
ATOM 732 N N . ARG A 1 115 ? -5.770 -12.062 9.906 1.00 40.66 138 ARG A N 1
ATOM 733 C CA . ARG A 1 115 ? -4.839 -12.919 10.639 1.00 44.32 138 ARG A CA 1
ATOM 734 C C . ARG A 1 115 ? -5.112 -14.403 10.407 1.00 46.87 138 ARG A C 1
ATOM 735 O O . ARG A 1 115 ? -5.435 -15.129 11.348 1.00 48.38 138 ARG A O 1
ATOM 737 N N . PRO A 1 116 ? -4.997 -14.857 9.150 1.00 40.37 139 PRO A N 1
ATOM 738 C CA . PRO A 1 116 ? -5.325 -16.249 8.857 1.00 38.12 139 PRO A CA 1
ATOM 739 C C . PRO A 1 116 ? -4.102 -17.128 9.010 1.00 46.15 139 PRO A C 1
ATOM 740 O O . PRO A 1 116 ? -2.983 -16.624 9.140 1.00 43.24 139 PRO A O 1
ATOM 744 N N . ALA A 1 117 ? -4.316 -18.437 8.998 1.00 36.67 140 ALA A N 1
ATOM 745 C CA . ALA A 1 117 ? -3.209 -19.360 8.876 1.00 41.94 140 ALA A CA 1
ATOM 746 C C . ALA A 1 117 ? -2.789 -19.347 7.414 1.00 37.48 140 ALA A C 1
ATOM 747 O O . ALA A 1 117 ? -3.537 -18.880 6.557 1.00 40.94 140 ALA A O 1
ATOM 749 N N . SER A 1 118 ? -1.597 -19.857 7.129 1.00 37.43 141 SER A N 1
ATOM 750 C CA . SER A 1 118 ? -1.035 -19.773 5.786 1.00 37.93 141 SER A CA 1
ATOM 751 C C . SER A 1 118 ? -1.798 -20.603 4.759 1.00 40.58 141 SER A C 1
ATOM 752 O O . SER A 1 118 ? -1.680 -20.375 3.556 1.00 42.29 141 SER A O 1
ATOM 755 N N A TRP A 1 119 ? -2.577 -21.574 5.228 0.50 41.34 142 TRP A N 1
ATOM 756 N N B TRP A 1 119 ? -2.588 -21.553 5.245 0.50 41.36 142 TRP A N 1
ATOM 757 C CA A TRP A 1 119 ? -3.247 -22.504 4.320 0.50 43.39 142 TRP A CA 1
ATOM 758 C CA B TRP A 1 119 ? -3.249 -22.522 4.382 0.50 43.20 142 TRP A CA 1
ATOM 759 C C A TRP A 1 119 ? -4.678 -22.117 3.959 0.50 43.62 142 TRP A C 1
ATOM 760 C C B TRP A 1 119 ? -4.658 -22.108 3.953 0.50 43.60 142 TRP A C 1
ATOM 761 O O A TRP A 1 119 ? -5.348 -22.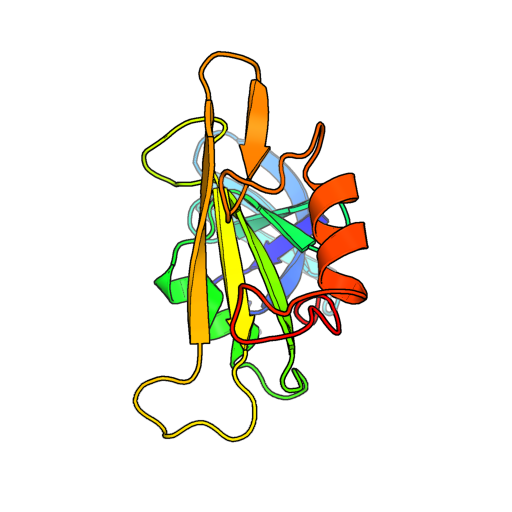827 3.210 0.50 48.81 142 TRP A O 1
ATOM 762 O O B TRP A 1 119 ? -5.296 -22.793 3.155 0.50 48.83 142 TRP A O 1
ATOM 783 N N . ASP A 1 120 ? -5.142 -20.992 4.488 1.00 31.05 143 ASP A N 1
ATOM 784 C CA . ASP A 1 120 ? -6.462 -20.488 4.129 1.00 27.98 143 ASP A CA 1
ATOM 785 C C . ASP A 1 120 ? -6.522 -18.994 4.394 1.00 22.63 143 ASP A C 1
ATOM 786 O O . ASP A 1 120 ? -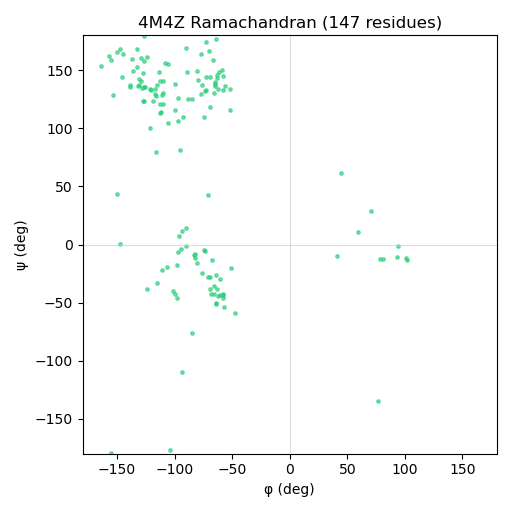7.036 -18.559 5.423 1.00 24.33 143 ASP A O 1
ATOM 791 N N . ARG A 1 121 ? -5.981 -18.218 3.460 1.00 24.64 144 ARG A N 1
ATOM 792 C CA . ARG A 1 121 ? -5.869 -16.773 3.627 1.00 33.30 144 ARG A CA 1
ATOM 793 C C . ARG A 1 121 ? -7.002 -16.030 2.924 1.00 26.79 144 ARG A C 1
ATOM 794 O O . ARG A 1 121 ? -7.265 -14.864 3.218 1.00 28.11 144 ARG A O 1
ATOM 802 N N . ILE A 1 122 ? -7.672 -16.710 1.997 1.00 22.87 145 ILE A N 1
ATOM 803 C CA . ILE A 1 122 ? -8.749 -16.096 1.224 1.00 26.50 145 ILE A CA 1
ATOM 804 C C . ILE A 1 122 ? -10.045 -16.897 1.319 1.00 29.41 145 ILE A C 1
ATOM 805 O O . ILE A 1 122 ? -10.035 -18.124 1.215 1.00 27.97 145 ILE A O 1
ATOM 810 N N . ARG A 1 123 ? -11.161 -16.201 1.514 1.00 24.14 146 ARG A N 1
ATOM 811 C CA . ARG A 1 123 ? -12.463 -16.858 1.549 1.00 24.11 146 ARG A CA 1
ATOM 812 C C . ARG A 1 123 ? -13.295 -16.482 0.331 1.00 21.34 146 ARG A C 1
ATOM 813 O O . ARG A 1 123 ? -13.459 -15.302 0.015 1.00 23.32 146 ARG A O 1
ATOM 821 N N . HIS A 1 124 ? -13.814 -17.496 -0.351 1.00 15.74 147 HIS A N 1
ATOM 822 C CA . HIS A 1 124 ? -14.624 -17.285 -1.541 1.00 20.74 147 HIS A CA 1
ATOM 823 C C . HIS A 1 124 ? -16.082 -17.629 -1.267 1.00 27.57 147 HIS A C 1
ATOM 824 O O . HIS A 1 124 ? -16.389 -18.695 -0.735 1.00 25.52 147 HIS A O 1
ATOM 831 N N . TYR A 1 125 ? -16.974 -16.713 -1.627 1.00 22.68 148 TYR A N 1
ATOM 832 C CA . TYR A 1 125 ? -18.406 -16.962 -1.545 1.00 28.99 148 TYR A CA 1
ATOM 833 C C . TYR A 1 125 ? -19.010 -16.902 -2.935 1.00 27.48 148 TYR A C 1
ATOM 834 O O . TYR A 1 125 ? -18.733 -15.980 -3.702 1.00 24.48 148 TYR A O 1
ATOM 843 N N . ARG A 1 126 ? -19.841 -17.883 -3.258 1.00 25.94 149 ARG A N 1
ATOM 844 C CA . ARG A 1 126 ? -20.592 -17.833 -4.498 1.00 32.03 149 ARG A CA 1
ATOM 845 C C . ARG A 1 126 ? -21.684 -16.788 -4.372 1.00 29.65 149 ARG A C 1
ATOM 846 O O . ARG A 1 126 ? -22.393 -16.741 -3.369 1.00 28.96 149 ARG A O 1
ATOM 854 N N . ILE A 1 127 ? -21.802 -15.935 -5.382 1.00 24.94 150 ILE A N 1
ATOM 855 C CA . ILE A 1 127 ? -22.933 -15.025 -5.463 1.00 20.78 150 ILE A CA 1
ATOM 856 C C . ILE A 1 127 ? -23.982 -15.641 -6.377 1.00 29.59 150 ILE A C 1
ATOM 857 O O . ILE A 1 127 ? -23.815 -15.681 -7.594 1.00 30.92 150 ILE A O 1
ATOM 862 N N . HIS A 1 128 ? -25.058 -16.136 -5.777 1.00 34.57 151 HIS A N 1
ATOM 863 C CA . HIS A 1 128 ? -26.112 -16.796 -6.531 1.00 45.16 151 HIS A CA 1
ATOM 864 C C . HIS A 1 128 ? -26.997 -15.789 -7.244 1.00 49.98 151 HIS A C 1
ATOM 865 O O . HIS A 1 128 ? -27.486 -14.837 -6.636 1.00 44.69 151 HIS A O 1
ATOM 872 N N . CYS A 1 129 ? -27.197 -16.004 -8.538 1.00 46.48 152 CYS A N 1
ATOM 873 C CA . CYS A 1 129 ? -28.182 -15.247 -9.288 1.00 48.85 152 CYS A CA 1
ATOM 874 C C . CYS A 1 129 ? -29.310 -16.185 -9.675 1.00 53.59 152 CYS A C 1
ATOM 875 O O . CYS A 1 129 ? -29.105 -17.120 -10.452 1.00 46.74 152 CYS A O 1
ATOM 878 N N . LEU A 1 130 ? -30.500 -15.945 -9.131 1.00 59.03 153 LEU A N 1
ATOM 879 C CA . LEU A 1 130 ? -31.674 -16.725 -9.511 1.00 62.26 153 LEU A CA 1
ATOM 880 C C . LEU A 1 130 ? -31.994 -16.474 -10.979 1.00 53.55 153 LEU A C 1
ATOM 881 O O . LEU A 1 130 ? -31.350 -15.652 -11.630 1.00 53.91 153 LEU A O 1
ATOM 886 N N . ASP A 1 131 ? -33.006 -17.157 -11.500 1.00 52.79 154 ASP A N 1
ATOM 887 C CA . ASP A 1 131 ? -33.411 -16.902 -12.874 1.00 63.32 154 ASP A CA 1
ATOM 888 C C . ASP A 1 131 ? -34.136 -15.560 -12.975 1.00 64.73 154 ASP A C 1
ATOM 889 O O . ASP A 1 131 ? -34.449 -15.109 -14.073 1.00 73.45 154 ASP A O 1
ATOM 894 N N . ASN A 1 132 ? -34.388 -14.922 -11.832 1.00 61.18 155 ASN A N 1
ATOM 895 C CA . ASN A 1 132 ? -35.101 -13.645 -11.811 1.00 54.81 155 ASN A CA 1
ATOM 896 C C . ASN A 1 132 ? -34.197 -12.410 -11.810 1.00 40.97 155 ASN A C 1
ATOM 897 O O . ASN A 1 132 ? -34.684 -11.277 -11.854 1.00 38.73 155 ASN A O 1
ATOM 902 N N . GLY A 1 133 ? -32.887 -12.629 -11.740 1.00 36.40 156 GLY A N 1
ATOM 903 C CA . GLY A 1 133 ? -31.935 -11.543 -11.889 1.00 37.67 156 GLY A CA 1
ATOM 904 C C . GLY A 1 133 ? -31.473 -10.906 -10.596 1.00 42.98 156 GLY A C 1
ATOM 905 O O . GLY A 1 133 ? -30.649 -9.994 -10.614 1.00 42.63 156 GLY A O 1
ATOM 906 N N . TRP A 1 134 ? -32.001 -11.372 -9.470 1.00 35.36 157 TRP A N 1
ATOM 907 C CA . TRP A 1 134 ? -31.566 -10.859 -8.177 1.00 30.35 157 TRP A CA 1
ATOM 908 C C . TRP A 1 134 ? -30.378 -11.661 -7.647 1.00 30.61 157 TRP A C 1
ATOM 909 O O . TRP A 1 134 ? -30.255 -12.854 -7.914 1.00 36.64 157 TRP A O 1
ATOM 920 N N . LEU A 1 135 ? -29.504 -10.993 -6.903 1.00 25.18 158 LEU A N 1
ATOM 921 C CA . LEU A 1 135 ? -28.237 -11.580 -6.474 1.00 33.43 158 LEU A CA 1
ATOM 922 C C . LEU A 1 135 ? -28.221 -11.770 -4.966 1.00 33.40 158 LEU A C 1
ATOM 923 O O . LEU A 1 135 ? -28.815 -10.978 -4.233 1.00 29.32 158 LEU A O 1
ATOM 928 N N . TYR A 1 136 ? -27.528 -12.806 -4.502 1.00 24.28 159 TYR A N 1
ATOM 929 C CA . TYR A 1 136 ? -27.379 -13.032 -3.067 1.00 31.52 159 TYR A CA 1
ATOM 930 C C . TYR A 1 136 ? -26.258 -14.005 -2.717 1.00 30.65 159 TYR A C 1
ATOM 931 O O . TYR A 1 136 ? -25.894 -14.871 -3.513 1.00 31.81 159 TYR A O 1
ATOM 940 N N . ILE A 1 137 ? -25.718 -13.847 -1.514 1.00 28.12 160 ILE A N 1
ATOM 941 C CA . ILE A 1 137 ? -24.826 -14.836 -0.931 1.00 35.12 160 ILE A CA 1
ATOM 942 C C . ILE A 1 137 ? -25.643 -15.681 0.040 1.00 36.18 160 ILE A C 1
ATOM 943 O O . ILE A 1 137 ? -25.520 -16.908 0.078 1.00 41.01 160 ILE A O 1
ATOM 948 N N . SER A 1 138 ? -26.490 -15.008 0.813 1.00 33.67 161 SER A N 1
ATOM 949 C CA . SER A 1 138 ? -27.450 -15.673 1.686 1.00 43.59 161 SER A CA 1
ATOM 950 C C . SER A 1 138 ? -28.857 -15.401 1.169 1.00 51.32 161 SER A C 1
ATOM 951 O O . SER A 1 138 ? -29.261 -14.240 1.056 1.00 36.32 161 SER A O 1
ATOM 954 N N . PRO A 1 139 ? -29.601 -16.472 0.838 1.00 77.85 162 PRO A N 1
ATOM 955 C CA . PRO A 1 139 ? -30.949 -16.380 0.262 1.00 72.42 162 PRO A CA 1
ATOM 956 C C . PRO A 1 139 ? -31.905 -15.475 1.032 1.00 64.08 162 PRO A C 1
ATOM 957 O O . PRO A 1 139 ? -32.902 -15.033 0.471 1.00 59.91 162 PRO A O 1
ATOM 961 N N . ARG A 1 140 ? -31.603 -15.207 2.297 1.00 62.07 163 ARG A N 1
ATOM 962 C CA . ARG A 1 140 ? -32.427 -14.320 3.107 1.00 60.17 163 ARG A CA 1
ATOM 963 C C . ARG A 1 140 ? -32.199 -12.852 2.751 1.00 55.11 163 ARG A C 1
ATOM 964 O O . ARG A 1 140 ? -33.062 -12.009 2.990 1.00 62.57 163 ARG A O 1
ATOM 966 N N . LEU A 1 141 ? -31.029 -12.552 2.193 1.00 41.77 164 LEU A N 1
ATOM 967 C CA . LEU A 1 141 ? -30.670 -11.189 1.819 1.00 43.31 164 LEU A CA 1
ATOM 968 C C . LEU A 1 141 ? -30.365 -11.109 0.335 1.00 38.09 164 LEU A C 1
ATOM 969 O O . LEU A 1 141 ? -29.270 -11.468 -0.100 1.00 34.21 164 LEU A O 1
ATOM 974 N N . THR A 1 142 ? -31.331 -10.632 -0.441 1.00 28.05 165 THR A N 1
ATOM 975 C CA . THR A 1 142 ? -31.155 -10.547 -1.882 1.00 32.67 165 THR A CA 1
ATOM 976 C C . THR A 1 142 ? -30.936 -9.107 -2.336 1.00 35.43 165 THR A C 1
ATOM 977 O O . THR A 1 142 ? -31.346 -8.161 -1.663 1.00 28.42 165 THR A O 1
ATOM 981 N N . PHE A 1 143 ? -30.285 -8.946 -3.482 1.00 23.21 166 PHE A N 1
ATOM 982 C CA . PHE A 1 143 ? -29.943 -7.618 -3.978 1.00 22.38 166 PHE A CA 1
ATOM 983 C C . PHE A 1 143 ? -30.220 -7.470 -5.469 1.00 24.00 166 PHE A C 1
ATOM 984 O O . PHE A 1 143 ? -30.129 -8.437 -6.226 1.00 25.68 166 PHE A O 1
ATOM 992 N N . PRO A 1 144 ? -30.566 -6.248 -5.896 1.00 25.16 167 PRO A N 1
ATOM 993 C CA . PRO A 1 144 ? -30.845 -5.969 -7.304 1.00 21.64 167 PRO A CA 1
ATOM 994 C C . PRO A 1 144 ? -29.576 -5.775 -8.116 1.00 27.63 167 PRO A C 1
ATOM 995 O O . PRO A 1 144 ? -29.632 -5.818 -9.345 1.00 31.47 167 PRO A O 1
ATOM 999 N N . SER A 1 145 ? -28.450 -5.558 -7.442 1.00 22.29 168 SER A N 1
ATOM 1000 C CA . SER A 1 145 ? -27.194 -5.310 -8.137 1.00 29.08 168 SER A CA 1
ATOM 1001 C C . SER A 1 145 ? -25.995 -5.653 -7.264 1.00 29.66 168 SER A C 1
ATOM 1002 O O . SER A 1 145 ? -26.113 -5.754 -6.042 1.00 24.95 168 SER A O 1
ATOM 1005 N N . LEU A 1 146 ? -24.838 -5.821 -7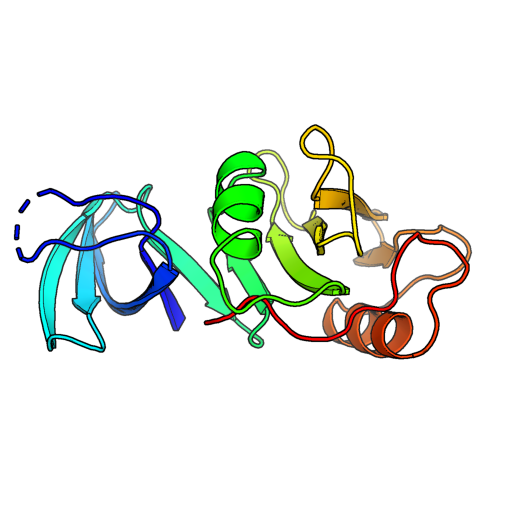.899 1.00 21.77 169 LEU A N 1
ATOM 1006 C CA . LEU A 1 146 ? -23.594 -6.055 -7.175 1.00 20.14 169 LEU A CA 1
ATOM 1007 C C . LEU A 1 146 ? -23.206 -4.836 -6.339 1.00 22.55 169 LEU A C 1
ATOM 1008 O O . LEU A 1 146 ? -22.655 -4.977 -5.247 1.00 20.82 169 LEU A O 1
ATOM 1013 N N . GLN A 1 147 ? -23.489 -3.642 -6.857 1.00 23.69 170 GLN A N 1
ATOM 1014 C CA . GLN A 1 147 ? -23.244 -2.411 -6.110 1.00 25.70 170 GLN A CA 1
ATOM 1015 C C . GLN A 1 147 ? -24.002 -2.422 -4.787 1.00 20.36 170 GLN A C 1
ATOM 1016 O O . GLN A 1 147 ? -23.443 -2.100 -3.740 1.00 19.66 170 GLN A O 1
ATOM 1022 N N . ALA A 1 148 ? -25.275 -2.801 -4.838 1.00 22.65 171 ALA A N 1
ATOM 1023 C CA . ALA A 1 148 ? -26.100 -2.869 -3.636 1.00 21.3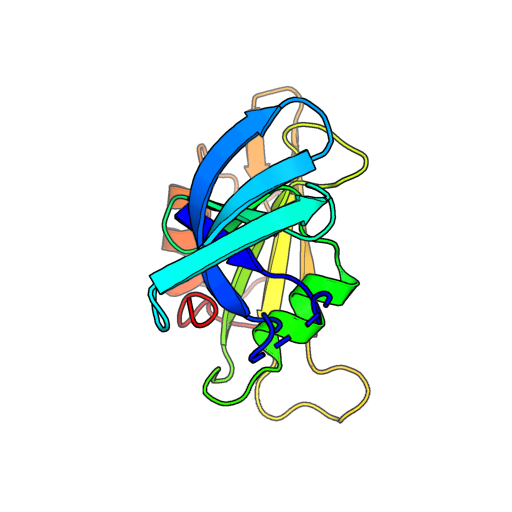0 171 ALA A CA 1
ATOM 1024 C C . ALA A 1 148 ? -25.562 -3.903 -2.655 1.00 28.44 171 ALA A C 1
ATOM 1025 O O . ALA A 1 148 ? -25.581 -3.693 -1.440 1.00 24.62 171 ALA A O 1
ATOM 1027 N N . LEU A 1 149 ? -25.084 -5.022 -3.190 1.00 24.16 172 LEU A N 1
ATOM 1028 C CA . LEU A 1 149 ? -24.537 -6.091 -2.366 1.00 17.98 172 LEU A CA 1
ATOM 1029 C C . LEU A 1 149 ? -23.292 -5.614 -1.622 1.00 22.38 172 LEU A C 1
ATOM 1030 O O . LEU A 1 149 ? -23.184 -5.789 -0.407 1.00 18.88 172 LEU A O 1
ATOM 1035 N N . VAL A 1 150 ? -22.357 -5.018 -2.361 1.00 20.17 173 VAL A N 1
ATOM 1036 C CA . VAL A 1 150 ? -21.105 -4.529 -1.785 1.00 22.92 173 VAL A CA 1
ATOM 1037 C C . VAL A 1 150 ? -21.381 -3.470 -0.722 1.00 25.99 173 VAL A C 1
ATOM 1038 O O . VAL A 1 150 ? -20.766 -3.474 0.348 1.00 24.32 173 VAL A O 1
ATOM 1042 N N . ASP A 1 151 ? -22.306 -2.567 -1.042 1.00 23.44 174 ASP A N 1
ATOM 1043 C CA . ASP A 1 151 ? -22.805 -1.557 -0.111 1.00 26.73 174 ASP A CA 1
ATOM 1044 C C . ASP A 1 151 ? -23.157 -2.228 1.212 1.00 30.05 174 ASP A C 1
ATOM 1045 O O . ASP A 1 151 ? -22.603 -1.889 2.260 1.00 24.66 174 ASP A O 1
ATOM 1050 N N . HIS A 1 152 ? -24.070 -3.190 1.149 1.00 22.94 175 HIS A N 1
ATOM 1051 C CA . HIS A 1 152 ? -24.553 -3.878 2.341 1.00 32.16 175 HIS A CA 1
ATOM 1052 C C . HIS A 1 152 ? -23.429 -4.532 3.144 1.00 26.65 175 HIS A C 1
ATOM 1053 O O . HIS A 1 152 ? -23.277 -4.279 4.340 1.00 20.34 175 HIS A O 1
ATOM 1060 N N . TYR A 1 153 ? -22.634 -5.364 2.483 1.00 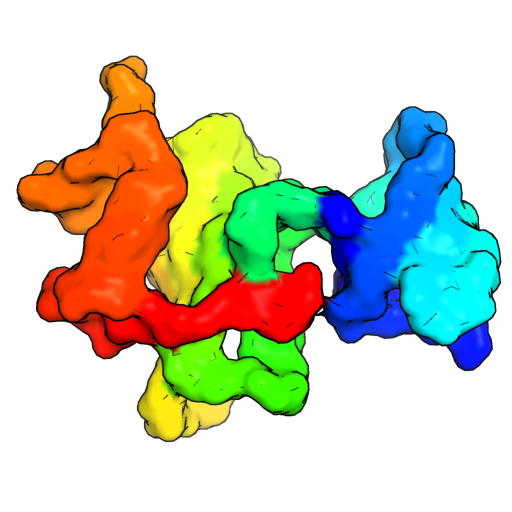21.83 176 TYR A N 1
ATOM 1061 C CA . TYR A 1 153 ? -21.603 -6.128 3.181 1.00 24.38 176 TYR A CA 1
ATOM 1062 C C . TYR A 1 153 ? -20.391 -5.299 3.610 1.00 27.79 176 TYR A C 1
ATOM 1063 O O . TYR A 1 153 ? -19.496 -5.803 4.286 1.00 20.27 176 TYR A O 1
ATOM 1072 N N . SER A 1 154 ? -20.369 -4.027 3.227 1.00 31.95 177 SER A N 1
ATOM 1073 C CA . SER A 1 154 ? -19.350 -3.116 3.725 1.00 24.82 177 SER A CA 1
ATOM 1074 C C . SER A 1 154 ? -19.737 -2.587 5.101 1.00 25.22 177 SER A C 1
ATOM 1075 O O . SER A 1 154 ? -18.922 -1.981 5.786 1.00 26.51 177 SER A O 1
ATOM 1078 N N . GLU A 1 155 ? -20.981 -2.824 5.505 1.00 25.23 178 GLU A N 1
ATOM 1079 C CA . GLU A 1 155 ? -21.463 -2.331 6.795 1.00 24.22 178 GLU A CA 1
ATOM 1080 C C . GLU A 1 155 ? -22.008 -3.456 7.679 1.00 30.14 178 GLU A C 1
ATOM 1081 O O . GLU A 1 155 ? -21.809 -3.456 8.892 1.00 35.61 178 GLU A O 1
ATOM 1087 N N . LEU A 1 156 ? -22.689 -4.415 7.060 1.00 29.40 179 LEU A N 1
ATOM 1088 C CA . LEU A 1 156 ? -23.282 -5.533 7.784 1.00 32.70 179 LEU A CA 1
ATOM 1089 C C . LEU A 1 156 ? -22.841 -6.842 7.145 1.00 33.61 179 LEU A C 1
ATOM 1090 O O . LEU A 1 156 ? -23.058 -7.055 5.954 1.00 41.00 179 LEU A O 1
ATOM 1095 N N . ALA A 1 157 ? -22.227 -7.720 7.931 1.00 34.17 180 ALA A N 1
ATOM 1096 C CA . ALA A 1 157 ? -21.727 -8.979 7.388 1.00 44.26 180 ALA A CA 1
ATOM 1097 C C . ALA A 1 157 ? -21.738 -10.114 8.406 1.00 46.55 180 ALA A C 1
ATOM 1098 O O . ALA A 1 157 ? -20.781 -10.882 8.495 1.00 44.63 180 ALA A O 1
ATOM 1100 N N . ASP A 1 158 ? -22.822 -10.226 9.165 1.00 44.80 181 ASP A N 1
ATOM 1101 C CA . ASP A 1 158 ? -22.922 -11.269 10.182 1.00 46.34 181 ASP A CA 1
ATOM 1102 C C . ASP A 1 158 ? -23.044 -12.666 9.580 1.00 39.46 181 ASP A C 1
ATOM 1103 O O . ASP A 1 158 ? -22.637 -13.652 10.197 1.00 41.48 181 ASP A O 1
ATOM 1108 N N . ASP A 1 159 ? -23.602 -12.749 8.377 1.00 33.62 182 ASP A N 1
ATOM 1109 C CA . ASP A 1 159 ? -23.829 -14.040 7.736 1.00 39.16 182 ASP A CA 1
ATOM 1110 C C . ASP A 1 159 ? -22.580 -14.574 7.040 1.00 36.74 182 ASP A C 1
ATOM 1111 O O . ASP A 1 159 ? -22.559 -15.713 6.574 1.00 38.03 182 ASP A O 1
ATOM 1116 N N . ILE A 1 160 ? -21.541 -13.750 6.965 1.00 30.84 183 ILE A N 1
ATOM 1117 C CA . ILE A 1 160 ? -20.275 -14.193 6.397 1.00 31.07 183 ILE A CA 1
ATOM 1118 C C . ILE A 1 160 ? -19.119 -13.936 7.354 1.00 32.66 183 ILE A C 1
ATOM 1119 O O . ILE A 1 160 ? -19.308 -13.410 8.449 1.00 36.40 183 ILE A O 1
ATOM 1124 N N . CYS A 1 161 ? -17.922 -14.316 6.927 1.00 34.02 184 CYS A N 1
ATOM 1125 C CA . CYS A 1 161 ? -16.735 -14.220 7.764 1.00 36.72 184 CYS A CA 1
ATOM 1126 C C . CYS A 1 161 ? -16.310 -12.781 8.006 1.00 42.24 184 CYS A C 1
ATOM 1127 O O . CYS A 1 161 ? -15.855 -12.433 9.095 1.00 35.91 184 CYS A O 1
ATOM 1130 N N . CYS A 1 162 ? -16.445 -11.950 6.978 1.00 31.71 185 CYS A N 1
ATOM 1131 C CA . CYS A 1 162 ? -15.723 -10.687 6.947 1.00 33.77 185 CYS A CA 1
ATOM 1132 C C . CYS A 1 162 ? -16.534 -9.512 6.424 1.00 31.63 185 CYS A C 1
ATOM 1133 O O . CYS A 1 162 ? -17.226 -9.616 5.411 1.00 24.66 185 CYS A O 1
ATOM 1136 N N . LEU A 1 163 ? -16.432 -8.387 7.123 1.00 24.50 186 LEU A N 1
ATOM 1137 C CA . LEU A 1 163 ? -16.904 -7.123 6.592 1.00 32.63 186 LEU A CA 1
ATOM 1138 C C . LEU A 1 163 ? -16.053 -6.778 5.383 1.00 33.41 186 LEU A C 1
ATOM 1139 O O . LEU A 1 163 ? -14.831 -6.941 5.406 1.00 26.59 186 LEU A O 1
ATOM 1144 N N . LEU A 1 164 ? -16.695 -6.314 4.320 1.00 30.11 187 LEU A N 1
ATOM 1145 C CA . LEU A 1 164 ? -15.957 -5.872 3.146 1.00 27.63 187 LEU A CA 1
ATOM 1146 C C . LEU A 1 164 ? -15.301 -4.522 3.443 1.00 34.50 187 LEU A C 1
ATOM 1147 O O . LEU A 1 164 ? -15.986 -3.511 3.571 1.00 31.97 187 LEU A O 1
ATOM 1152 N N . LYS A 1 165 ? -13.976 -4.513 3.566 1.00 27.41 188 LYS A N 1
ATOM 1153 C CA . LYS A 1 165 ? -13.254 -3.292 3.922 1.00 29.18 188 LYS A CA 1
ATOM 1154 C C . LYS A 1 165 ? -12.953 -2.431 2.701 1.00 38.15 188 LYS A C 1
ATOM 1155 O O . LYS A 1 165 ? -13.604 -1.416 2.472 1.00 56.67 188 LYS A O 1
ATOM 1161 N N . GLU A 1 166 ? -11.962 -2.840 1.920 1.00 45.14 189 GLU A N 1
ATOM 1162 C CA . GLU A 1 166 ? -11.534 -2.063 0.769 1.00 43.36 189 GLU A CA 1
ATOM 1163 C C . GLU A 1 166 ? -11.390 -2.945 -0.456 1.00 39.69 189 GLU A C 1
ATOM 1164 O O . GLU A 1 166 ? -11.141 -4.144 -0.337 1.00 37.06 189 GLU A O 1
ATOM 1170 N N . PRO A 1 167 ? -11.559 -2.351 -1.644 1.00 35.55 190 PRO A N 1
ATOM 1171 C CA . PRO A 1 167 ? -11.299 -3.092 -2.880 1.00 23.22 190 PRO A CA 1
ATOM 1172 C C . PRO A 1 167 ? -9.844 -3.537 -2.941 1.00 27.87 190 PRO A C 1
ATOM 1173 O O . PRO A 1 167 ? -8.971 -2.864 -2.386 1.00 26.04 190 PRO A O 1
ATOM 1177 N N . CYS A 1 168 ? -9.601 -4.677 -3.579 1.00 29.45 191 CYS A N 1
ATOM 1178 C CA . CYS A 1 168 ? -8.248 -5.161 -3.813 1.00 29.40 191 CYS A CA 1
ATOM 1179 C C . CYS A 1 168 ? -7.428 -4.053 -4.463 1.00 37.08 191 CYS A C 1
ATOM 1180 O O . CYS A 1 168 ? -7.900 -3.394 -5.392 1.00 36.99 191 CYS A O 1
ATOM 1183 N N . VAL A 1 169 ? -6.215 -3.839 -3.958 1.00 32.29 192 VAL A N 1
ATOM 1184 C CA . VAL A 1 169 ? -5.357 -2.754 -4.432 1.00 48.93 192 VAL A CA 1
ATOM 1185 C C . VAL A 1 169 ? -5.208 -2.763 -5.949 1.00 65.18 192 VAL A C 1
ATOM 1186 O O . VAL A 1 169 ? -4.672 -3.715 -6.522 1.00 56.90 192 VAL A O 1
ATOM 1190 N N . LEU A 1 170 ? -5.707 -1.698 -6.577 1.00 47.78 193 LEU A N 1
ATOM 1191 C CA . LEU A 1 170 ? -5.749 -1.558 -8.037 1.00 53.99 193 LEU A CA 1
ATOM 1192 C C . LEU A 1 170 ? -6.648 -2.588 -8.717 1.00 53.12 193 LEU A C 1
ATOM 1193 O O . LEU A 1 170 ? -7.145 -2.368 -9.818 1.00 48.85 193 LEU A O 1
#

B-factor: mean 41.98, std 17.84, range [14.54, 102.25]

Foldseek 3Di:
DKFFQDFPVVTHHGGFDWDWDADDDQWTWIATPPPRDIDTGGVLRMWDDDPLAEIENADPVSLCVLCPPPPRAFLAWHKYADPVDDPWIKIKTAHHPDDPVDGIDIATWDADPVQWTDRDPVDIHNDPVVVLVCQCPDDPVDRHRRPHYRND

CATH classification: 2.30.30.40 (+1 more: 3.30.505.10)

Organism: Homo sapiens (NCBI:txid9606)

InterPro domains:
  IPR000980 SH2 domain [PF00017] (94-176)
  IPR000980 SH2 domain [PS50001] (94-191)
  IPR000980 SH2 domain [SM00252] (92-182)
  IPR001452 SH3 domain [PF00018] (38-83)
  IPR001452 SH3 domain [PS50002] (32-92)
  IPR001452 SH3 domain [SM00326] (35-91)
  IPR035052 SLAP, SH2 domain [cd10344] (83-186)
  IPR036028 SH3-like domain superfamily [SSF50044] (8-91)
  IPR036860 SH2 domain superfamily [G3DSA:3.30.505.10] (92-193)
  IPR036860 SH2 domain superfamily [SSF55550] (91-194)
  IPR043539 Grb2-like [PTHR46037] (27-231)

Radius of gyration: 15.98 Å; Cα contacts (8 Å, |Δi|>4): 316; chains: 1; bounding box: 46×26×42 Å

Nearest PDB structures (foldseek):
  4m4z-assembly1_A  TM=1.007E+00  e=6.605E-33  Homo sapiens
  7yqe-assembly2_B  TM=6.206E-01  e=3.304E-15  Homo sapiens
  5mtm-assembly1_A  TM=9.469E-01  e=2.689E-11  Homo sapiens
  1ijr-assembly1_A  TM=9.176E-01  e=5.425E-11  Homo sapiens
  1f2f-assembly1_A  TM=9.098E-01  e=5.306E-10  Gallus gallus

Secondary structure (DSSP, 8-state):
-EEE-S-B---B-TT-EEEEEEEETTEEEEEETTT--EEEEEGGGEEEEETTTEEES--HHHHHHHHTSTT--TT-EEEEE-SSSSS-EEEEEEPSS--TT--EEEEEEEE-TTS-EESSTTSEESSHHHHHHHHTT--TTSS----SB---

GO terms:
  GO:0005829 cytosol (C, TAS)
  GO:0005515 protein binding (F, IPI)
  GO:0042110 T cell activation (P, IDA)
  GO:0035591 signaling adaptor activity (F, IDA)
  GO:0050849 negative regulation of calcium-mediated signaling (P, IDA)
  GO:0000122 negative regulation of transcription by RNA polymerase II (P, IDA)
  GO:0005737 cytoplasm (C, TAS)
  GO:0005886 plasma membrane (C, TAS)
  GO:0019724 B cell mediated immunity (P, TAS)
  GO:0050851 antigen receptor-mediated signaling pathway (P, TAS)
  GO:0050860 negative regulation of T cell receptor signaling pathway (P, IMP)

Sequence (152 aa):
TAVALGSFPLSLRLGEPLTIVSEDGDWWTVLSEVSGREYNIPSVHVAKVSHGWLYEGLSREKAEELLLLPGNPGGAFLIRESQTRRGSYSLSVRLSRPASWWDRIRHYRIHCLDNGWLYISPRLTFPSLQALVDHYSELADDICCLLKEPCVL